Protein AF-0000000068839584 (afdb_homodimer)

Radius of gyration: 14.9 Å; Cα contacts (8 Å, |Δi|>4): 194; chains: 2; bounding box: 36×42×31 Å

Foldseek 3Di:
DPDDDDQDDDPVVNVVVCVVVVVVVLVVQLCCCVVVVDWDKDWDADPVRDIDIDTPDPVVVVVVVD/DPPDDDQDDPPVVNVVVCVVVVVVVLVVQLCCCVVVVDWDKDWDADPVRDIDIDTPDPVVVVVVVD

Sequence (132 aa):
GRIEIAPIECPRHRRITYSKRKAGLVRKATELAVLCDADVAVLMCNADKRLSVYSSSPVDHVLEKFGRIEIAPIECPRHRRITYSKRKAGLVRKATELAVLCDADVAVLMCNADKRLSVYSSSPVDHVLEKF

Solvent-accessible surface area (backbone atoms only — not comparable to full-atom values): 7390 Å² total; per-residue (Å²): 126,89,74,83,80,61,59,50,80,54,65,70,59,21,52,56,51,40,55,55,45,50,53,52,45,52,50,48,46,52,49,46,20,43,31,33,57,25,47,31,35,39,41,37,28,42,74,87,65,52,78,46,78,49,57,72,49,66,59,69,62,58,56,68,73,102,126,88,72,83,80,60,58,52,78,54,65,70,58,21,52,54,51,40,54,55,46,49,53,53,46,51,50,48,48,52,49,46,20,44,32,34,56,25,47,31,35,41,42,39,28,41,73,86,67,50,78,47,78,48,57,74,48,65,57,70,60,59,55,68,76,103

Nearest PDB structures (foldseek):
  3p57-assembly1_D  TM=9.403E-01  e=4.129E-06  Homo sapiens
  1egw-assembly1_B  TM=9.420E-01  e=4.425E-06  Homo sapiens
  6wc2-assembly2_C  TM=9.348E-01  e=5.834E-06  Homo sapiens
  6byy-assembly1_B  TM=9.258E-01  e=1.338E-05  Homo sapiens
  1hbx-assembly1_A  TM=7.586E-01  e=4.547E-04  Homo sapiens

Second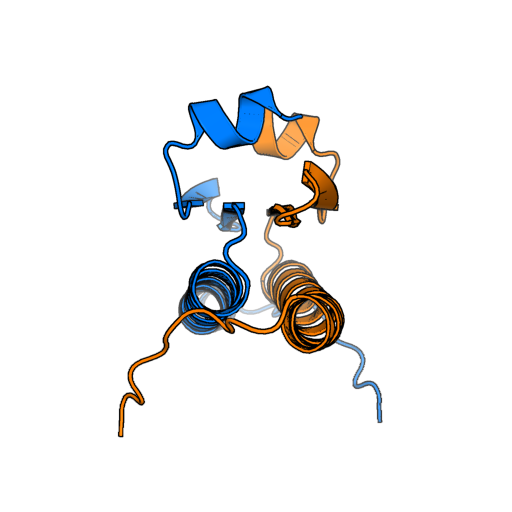ary structure (DSSP, 8-state):
--PPP----SHHHHHHHHHHHHHHHHHHHHHHHHHTT-EEEEEEE-TT--EEEEESS-HHHHHHT-/--PPP----SHHHHHHHHHHHHHHHHHHHHHHHHHTT-EEEEEEE-TT--EEEEESS-HHHHHHT-

Organism: Emiliania huxleyi (strain CCMP1516) (NCBI:txid280463)

Structure (mmCIF, N/CA/C/O backbone):
data_AF-0000000068839584-model_v1
#
loop_
_entity.id
_entity.type
_entity.pdbx_description
1 polymer 'MADS-box domain-containing protein'
#
loop_
_atom_site.group_PDB
_atom_site.id
_atom_site.type_symbol
_atom_site.label_atom_id
_atom_site.label_alt_id
_atom_site.label_comp_id
_atom_site.label_asym_id
_atom_site.label_entity_id
_atom_site.label_seq_id
_atom_site.pdbx_PDB_ins_code
_atom_site.Cartn_x
_atom_site.Cartn_y
_atom_site.Cartn_z
_atom_site.occupancy
_atom_site.B_iso_or_equiv
_atom_site.auth_seq_id
_atom_site.auth_comp_id
_atom_site.auth_asym_id
_atom_site.auth_atom_id
_atom_site.pdbx_PDB_model_num
ATOM 1 N N . GLY A 1 1 ? -15.531 -12.906 10.398 1 37.31 1 GLY A N 1
ATOM 2 C CA . GLY A 1 1 ? -14.516 -13.922 10.617 1 37.31 1 GLY A CA 1
ATOM 3 C C . GLY A 1 1 ? -13.266 -13.711 9.781 1 37.31 1 GLY A C 1
ATOM 4 O O . GLY A 1 1 ? -13.289 -12.984 8.781 1 37.31 1 GLY A O 1
ATOM 5 N N . ARG A 1 2 ? -12.078 -13.469 10.406 1 57.38 2 ARG A N 1
ATOM 6 C CA . ARG A 1 2 ? -10.812 -13.242 9.711 1 57.38 2 ARG A CA 1
ATOM 7 C C . ARG A 1 2 ? -10.555 -14.336 8.68 1 57.38 2 ARG A C 1
ATOM 9 O O . ARG A 1 2 ? -10.406 -15.508 9.031 1 57.38 2 ARG A O 1
ATOM 16 N N . ILE A 1 3 ? -11.289 -14.234 7.562 1 63.53 3 ILE A N 1
ATOM 17 C CA . ILE A 1 3 ? -11.109 -15.281 6.562 1 63.53 3 ILE A CA 1
ATOM 18 C C . ILE A 1 3 ? -9.625 -15.453 6.25 1 63.53 3 ILE A C 1
ATOM 20 O O . ILE A 1 3 ? -8.906 -14.469 6.062 1 63.53 3 ILE A O 1
ATOM 24 N N . GLU A 1 4 ? -9.156 -16.641 6.461 1 82.19 4 GLU A N 1
ATOM 25 C CA . GLU A 1 4 ? -7.797 -17 6.086 1 82.19 4 GLU A CA 1
ATOM 26 C C . GLU A 1 4 ? -7.609 -16.953 4.57 1 82.19 4 GLU A C 1
ATOM 28 O O . GLU A 1 4 ? -8.406 -17.516 3.824 1 82.19 4 GLU A O 1
ATOM 33 N N . ILE A 1 5 ? -6.668 -16.219 4.211 1 92.69 5 ILE A N 1
ATOM 34 C CA . ILE A 1 5 ? -6.453 -16.078 2.775 1 92.69 5 ILE A CA 1
ATOM 35 C C . ILE A 1 5 ? -5.309 -16.984 2.332 1 92.69 5 ILE A C 1
ATOM 37 O O . ILE A 1 5 ? -4.391 -17.266 3.107 1 92.69 5 ILE A O 1
ATOM 41 N N . ALA A 1 6 ? -5.527 -17.594 1.163 1 95.06 6 ALA A N 1
ATOM 42 C CA . ALA A 1 6 ? -4.52 -18.438 0.541 1 95.06 6 ALA A CA 1
ATOM 43 C C . ALA A 1 6 ? -4.281 -18.031 -0.912 1 95.06 6 ALA A C 1
ATOM 45 O O . ALA A 1 6 ? -5.172 -17.484 -1.563 1 95.06 6 ALA A O 1
ATOM 46 N N . PRO A 1 7 ? -3.074 -18.391 -1.372 1 96.12 7 PRO A N 1
ATOM 47 C CA . PRO A 1 7 ? -2.762 -18.031 -2.758 1 96.12 7 PRO A CA 1
ATOM 48 C C . PRO A 1 7 ? -3.732 -18.656 -3.76 1 96.12 7 PRO A C 1
ATOM 50 O O . PRO A 1 7 ? -4.152 -19.797 -3.592 1 96.12 7 PRO A O 1
ATOM 53 N N . ILE A 1 8 ? -4.035 -17.891 -4.758 1 97.44 8 ILE A N 1
ATOM 54 C CA . ILE A 1 8 ? -4.836 -18.359 -5.875 1 97.44 8 ILE A CA 1
ATOM 55 C C . ILE A 1 8 ? -3.988 -19.266 -6.77 1 97.44 8 ILE A C 1
ATOM 57 O O . ILE A 1 8 ? -2.928 -18.859 -7.25 1 97.44 8 ILE A O 1
ATOM 61 N N . GLU A 1 9 ? -4.355 -20.469 -7.039 1 96.62 9 GLU A N 1
ATOM 62 C CA . GLU A 1 9 ? -3.572 -21.484 -7.742 1 96.62 9 GLU A CA 1
ATOM 63 C C . GLU A 1 9 ? -3.602 -21.25 -9.25 1 96.62 9 GLU A C 1
ATOM 65 O O . GLU A 1 9 ? -2.582 -21.406 -9.93 1 96.62 9 GLU A O 1
ATOM 70 N N . CYS A 1 10 ? -4.785 -21 -9.789 1 97.31 10 CYS A N 1
ATOM 71 C CA . CYS A 1 10 ? -4.906 -20.797 -11.234 1 97.31 10 CYS A CA 1
ATOM 72 C C . CYS A 1 10 ? -4.215 -19.5 -11.656 1 97.31 10 CYS A C 1
ATOM 74 O O . CYS A 1 10 ? -4.602 -18.422 -11.219 1 97.31 10 CYS A O 1
ATOM 76 N N . PRO A 1 11 ? -3.223 -19.578 -12.477 1 95.56 11 PRO A N 1
ATOM 77 C CA . PRO A 1 11 ? -2.469 -18.391 -12.859 1 95.56 11 PRO A CA 1
ATOM 78 C C . PRO A 1 11 ? -3.346 -17.328 -13.516 1 95.56 11 PRO A C 1
ATOM 80 O O . PRO A 1 11 ? -3.119 -16.125 -13.32 1 95.56 11 PRO A O 1
ATOM 83 N N . ARG A 1 12 ? -4.363 -17.812 -14.281 1 96.12 12 ARG A N 1
ATOM 84 C CA . ARG A 1 12 ? -5.246 -16.844 -14.945 1 96.12 12 ARG A CA 1
ATOM 85 C C . ARG A 1 12 ? -6.043 -16.047 -13.922 1 96.12 12 ARG A C 1
ATOM 8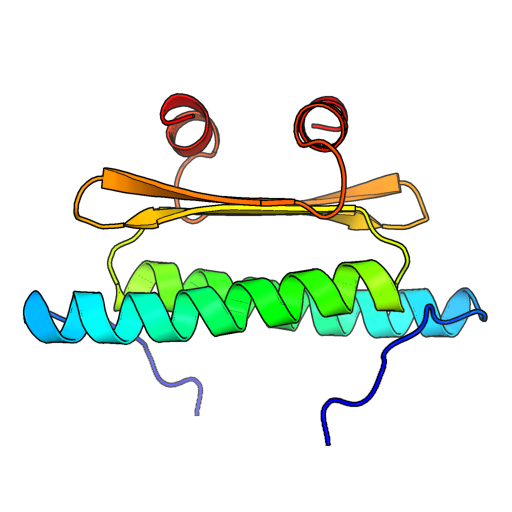7 O O . ARG A 1 12 ? -6.125 -14.82 -14.023 1 96.12 12 ARG A O 1
ATOM 94 N N . HIS A 1 13 ? -6.676 -16.641 -12.953 1 97.62 13 HIS A N 1
ATOM 95 C CA . HIS A 1 13 ? -7.438 -15.969 -11.906 1 97.62 13 HIS A CA 1
ATOM 96 C C . HIS A 1 13 ? -6.539 -15.094 -11.039 1 97.62 13 HIS A C 1
ATOM 98 O O . HIS A 1 13 ? -6.926 -13.992 -10.641 1 97.62 13 HIS A O 1
ATOM 104 N N . ARG A 1 14 ? -5.375 -15.656 -10.766 1 97.81 14 ARG A N 1
ATOM 105 C CA . ARG A 1 14 ? -4.414 -14.914 -9.953 1 97.81 14 ARG A CA 1
ATOM 106 C C . ARG A 1 14 ? -4.051 -13.586 -10.602 1 97.81 14 ARG A C 1
ATOM 108 O O . ARG A 1 14 ? -3.992 -12.555 -9.922 1 97.81 14 ARG A O 1
ATOM 115 N N . ARG A 1 15 ? -3.82 -13.609 -11.805 1 96.88 15 ARG A N 1
ATOM 116 C CA . ARG A 1 15 ? -3.459 -12.406 -12.539 1 96.88 15 ARG A CA 1
ATOM 117 C C . ARG A 1 15 ? -4.605 -11.398 -12.539 1 96.88 15 ARG A C 1
ATOM 119 O O . ARG A 1 15 ? -4.387 -10.203 -12.367 1 96.88 15 ARG A O 1
ATOM 126 N N . ILE A 1 16 ? -5.836 -11.93 -12.75 1 97.75 16 ILE A N 1
ATOM 127 C CA . ILE A 1 16 ? -7 -11.055 -12.797 1 97.75 16 ILE A CA 1
ATOM 128 C C . ILE A 1 16 ? -7.207 -10.406 -11.43 1 97.75 16 ILE A C 1
ATOM 130 O O . ILE A 1 16 ? -7.434 -9.195 -11.336 1 97.75 16 ILE A O 1
ATOM 134 N N . THR A 1 17 ? -7.207 -11.234 -10.398 1 97.94 17 THR A N 1
ATOM 135 C CA . THR A 1 17 ? -7.375 -10.727 -9.039 1 97.94 17 THR A CA 1
ATOM 136 C C . THR A 1 17 ? -6.27 -9.734 -8.695 1 97.94 17 THR A C 1
ATOM 138 O O . THR A 1 17 ? -6.527 -8.695 -8.078 1 97.94 17 THR A O 1
ATOM 141 N N . TYR A 1 18 ? -5.035 -9.984 -9.078 1 98.31 18 TYR A N 1
ATOM 142 C CA . TYR A 1 18 ? -3.916 -9.086 -8.82 1 98.31 18 TYR A CA 1
ATOM 143 C C . TYR A 1 18 ? -4.215 -7.68 -9.328 1 98.31 18 TYR A C 1
ATOM 145 O O . TYR A 1 18 ? -4.023 -6.699 -8.602 1 98.31 18 TYR A O 1
ATOM 153 N N . SER A 1 19 ? -4.633 -7.645 -10.547 1 97.94 19 SER A N 1
ATOM 154 C CA . SER A 1 19 ? -4.887 -6.344 -11.156 1 97.94 19 SER A CA 1
ATOM 155 C C . SER A 1 19 ? -5.93 -5.559 -10.367 1 97.94 19 SER A C 1
ATOM 157 O O . SER A 1 19 ? -5.758 -4.363 -10.117 1 97.94 19 SER A O 1
ATOM 159 N N . LYS A 1 20 ? -6.938 -6.254 -10.023 1 98.25 20 LYS A N 1
ATOM 160 C CA . LYS A 1 20 ? -8.023 -5.605 -9.297 1 98.25 20 LYS A CA 1
ATOM 161 C C . LYS A 1 20 ? -7.555 -5.129 -7.922 1 98.25 20 LYS A C 1
ATOM 163 O O . LYS A 1 20 ? -7.816 -3.99 -7.531 1 98.25 20 LYS A O 1
ATOM 168 N N . ARG A 1 21 ? -6.914 -5.941 -7.305 1 98.31 21 ARG A N 1
ATOM 169 C CA . ARG A 1 21 ? -6.496 -5.609 -5.949 1 98.31 21 ARG A CA 1
ATOM 170 C C . ARG A 1 21 ? -5.387 -4.562 -5.961 1 98.31 21 ARG A C 1
ATOM 172 O O . ARG A 1 21 ? -5.301 -3.73 -5.055 1 98.31 21 ARG A O 1
ATOM 179 N N . LYS A 1 22 ? -4.508 -4.688 -6.922 1 98.5 22 LYS A N 1
ATOM 180 C CA . LYS A 1 22 ? -3.482 -3.66 -7.09 1 98.5 22 LYS A CA 1
ATOM 181 C C . LYS A 1 22 ? -4.109 -2.273 -7.211 1 98.5 22 LYS A C 1
ATOM 183 O O . LYS A 1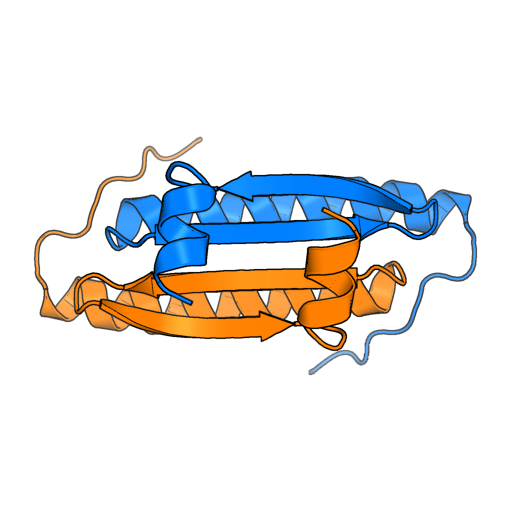 22 ? -3.686 -1.334 -6.535 1 98.5 22 LYS A O 1
ATOM 188 N N . ALA A 1 23 ? -5.105 -2.184 -8.039 1 98.31 23 ALA A N 1
ATOM 189 C CA . ALA A 1 23 ? -5.785 -0.905 -8.227 1 98.31 23 ALA A CA 1
ATOM 190 C C . ALA A 1 23 ? -6.395 -0.407 -6.922 1 98.31 23 ALA A C 1
ATOM 192 O O . ALA A 1 23 ? -6.309 0.78 -6.602 1 98.31 23 ALA A O 1
ATOM 193 N N . GLY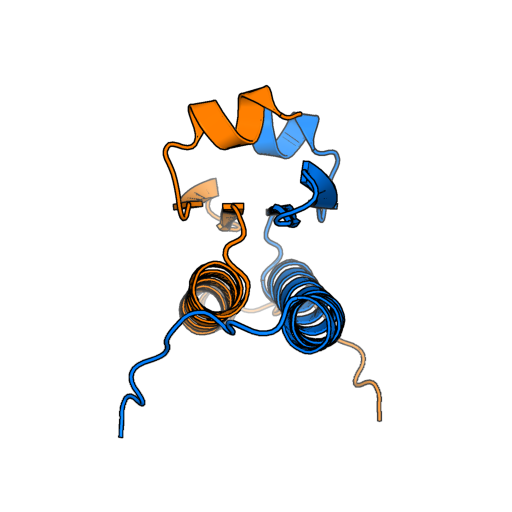 A 1 24 ? -7.047 -1.318 -6.211 1 98.31 24 GLY A N 1
ATOM 194 C CA . GLY A 1 24 ? -7.613 -0.97 -4.918 1 98.31 24 GLY A CA 1
ATOM 195 C C . GLY A 1 24 ? -6.574 -0.496 -3.92 1 98.31 24 GLY A C 1
ATOM 196 O O . GLY A 1 24 ? -6.812 0.457 -3.174 1 98.31 24 GLY A O 1
ATOM 197 N N . LEU A 1 25 ? -5.469 -1.174 -3.867 1 98.62 25 LEU A N 1
ATOM 198 C CA . LEU A 1 25 ? -4.379 -0.827 -2.963 1 98.62 25 LEU A CA 1
ATOM 199 C C . LEU A 1 25 ? -3.855 0.575 -3.254 1 98.62 25 LEU A C 1
ATOM 201 O O . LEU A 1 25 ? -3.67 1.377 -2.336 1 98.62 25 LEU A O 1
ATOM 205 N N . VAL A 1 26 ? -3.672 0.85 -4.539 1 98.25 26 VAL A N 1
ATOM 206 C CA . VAL A 1 26 ? -3.154 2.15 -4.953 1 98.25 26 VAL A CA 1
ATOM 207 C C . VAL A 1 26 ? -4.148 3.246 -4.574 1 98.25 26 VAL A C 1
ATOM 209 O O . VAL A 1 26 ? -3.756 4.309 -4.086 1 98.25 26 VAL A O 1
ATOM 212 N N . ARG A 1 27 ? -5.414 2.945 -4.734 1 97.81 27 ARG A N 1
ATOM 213 C CA . ARG A 1 27 ? -6.438 3.916 -4.363 1 97.81 27 ARG A CA 1
ATOM 214 C C . ARG A 1 27 ? -6.371 4.238 -2.875 1 97.81 27 ARG A C 1
ATOM 216 O O . ARG A 1 27 ? -6.414 5.41 -2.484 1 97.81 27 ARG A O 1
ATOM 223 N N . LYS A 1 28 ? -6.262 3.232 -2.117 1 98.19 28 LYS A N 1
ATOM 224 C CA . LYS A 1 28 ? -6.215 3.439 -0.673 1 98.19 28 LYS A CA 1
ATOM 225 C C . LYS A 1 28 ? -4.945 4.18 -0.262 1 98.19 28 LYS A C 1
ATOM 227 O O . LYS A 1 28 ? -4.965 4.992 0.665 1 98.19 28 LYS A O 1
ATOM 232 N N . ALA A 1 29 ? -3.844 3.869 -0.87 1 98.31 29 ALA A N 1
ATOM 233 C CA . ALA A 1 29 ? -2.59 4.57 -0.602 1 98.31 29 ALA A CA 1
ATOM 234 C C . ALA A 1 29 ? -2.707 6.051 -0.942 1 98.31 29 ALA A C 1
ATOM 236 O O . ALA A 1 29 ? -2.246 6.906 -0.182 1 98.31 29 ALA A O 1
ATOM 237 N N . THR A 1 30 ? -3.322 6.41 -2.086 1 97.75 30 THR A N 1
ATOM 238 C CA . THR A 1 30 ? -3.521 7.793 -2.514 1 97.75 30 THR A CA 1
ATOM 239 C C . THR A 1 30 ? -4.398 8.547 -1.516 1 97.75 30 THR A C 1
ATOM 241 O O . THR A 1 30 ? -4.105 9.695 -1.168 1 97.75 30 THR A O 1
ATOM 244 N N . GLU A 1 31 ? -5.441 7.91 -1.128 1 98.06 31 GLU A N 1
ATOM 245 C CA . GLU A 1 31 ? -6.344 8.516 -0.155 1 98.06 31 GLU A CA 1
ATOM 246 C C . GLU A 1 31 ? -5.625 8.812 1.156 1 98.06 31 GLU A C 1
ATOM 248 O O . GLU A 1 31 ? -5.777 9.898 1.723 1 98.06 31 GLU A O 1
ATOM 253 N N . LEU A 1 32 ? -4.934 7.863 1.643 1 98.06 32 LEU A N 1
ATOM 254 C CA . LEU A 1 32 ? -4.16 8.078 2.861 1 98.06 32 LEU A CA 1
ATOM 255 C C . LEU A 1 32 ? -3.223 9.266 2.709 1 98.06 32 LEU A C 1
ATOM 257 O O . LEU A 1 32 ? -3.137 10.109 3.604 1 98.06 32 LEU A O 1
ATOM 261 N N . ALA A 1 33 ? -2.508 9.297 1.595 1 97.81 33 ALA A N 1
ATOM 262 C CA . ALA A 1 33 ? -1.538 10.359 1.344 1 97.81 33 ALA A CA 1
ATOM 263 C C . ALA A 1 33 ? -2.205 11.734 1.377 1 97.81 33 ALA A C 1
ATOM 265 O O . ALA A 1 33 ? -1.707 12.656 2.023 1 97.81 33 ALA A O 1
ATOM 266 N N . VAL A 1 34 ? -3.324 11.836 0.729 1 97.44 34 VAL A N 1
ATOM 267 C CA . VAL A 1 34 ? -3.986 13.125 0.584 1 97.44 34 VAL A CA 1
ATOM 268 C C . VAL A 1 34 ? -4.672 13.508 1.896 1 97.44 34 VAL A C 1
ATOM 270 O O . VAL A 1 34 ? -4.488 14.617 2.402 1 97.44 34 VAL A O 1
ATOM 273 N N . LEU A 1 35 ? -5.43 12.586 2.488 1 97.38 35 LEU A N 1
ATOM 274 C CA . LEU A 1 35 ? -6.195 12.883 3.693 1 97.38 35 LEU A CA 1
ATOM 275 C C . LEU A 1 35 ? -5.27 13.258 4.848 1 97.38 35 LEU A C 1
ATOM 277 O O . LEU A 1 35 ? -5.613 14.102 5.676 1 97.38 35 LEU A O 1
ATOM 281 N N . CYS A 1 36 ? -4.117 12.609 4.84 1 98 36 CYS A N 1
ATOM 282 C CA . CYS A 1 36 ? -3.32 12.719 6.059 1 98 36 CYS A CA 1
ATOM 283 C C . CYS A 1 36 ? -2.012 13.453 5.793 1 98 36 CYS A C 1
ATOM 285 O O . CYS A 1 36 ? -1.106 13.438 6.629 1 98 36 CYS A O 1
ATOM 287 N N . ASP A 1 37 ? -1.942 13.969 4.602 1 95.88 37 ASP A N 1
ATOM 288 C CA . ASP A 1 37 ? -0.723 14.688 4.246 1 95.88 37 ASP A CA 1
ATOM 289 C C . ASP A 1 37 ? 0.516 13.844 4.527 1 95.88 37 ASP A C 1
ATOM 291 O O . ASP A 1 37 ? 1.426 14.281 5.234 1 95.88 37 ASP A O 1
ATOM 295 N N . ALA A 1 38 ? 0.471 12.727 4.062 1 95.88 38 ALA A N 1
ATOM 296 C CA . ALA A 1 38 ? 1.538 11.758 4.289 1 95.88 38 ALA A CA 1
ATOM 297 C C . ALA A 1 38 ? 2.246 11.398 2.986 1 95.88 38 ALA A C 1
ATOM 299 O O . ALA A 1 38 ? 1.686 11.57 1.901 1 95.88 38 ALA A O 1
ATOM 300 N N . ASP A 1 39 ? 3.482 11.031 3.104 1 95.12 39 ASP A N 1
ATOM 301 C CA . ASP A 1 39 ? 4.199 10.422 1.987 1 95.12 39 ASP A CA 1
ATOM 302 C C . ASP A 1 39 ? 4.035 8.906 1.984 1 95.12 39 ASP A C 1
ATOM 304 O O . ASP A 1 39 ? 4.277 8.25 2.998 1 95.12 39 ASP A O 1
ATOM 308 N N . VAL A 1 40 ? 3.555 8.414 0.874 1 96.19 40 VAL A N 1
ATOM 309 C CA . VAL A 1 40 ? 3.297 6.98 0.76 1 96.19 40 VAL A CA 1
ATOM 310 C C . VAL A 1 40 ? 3.898 6.449 -0.54 1 96.19 40 VAL A C 1
ATOM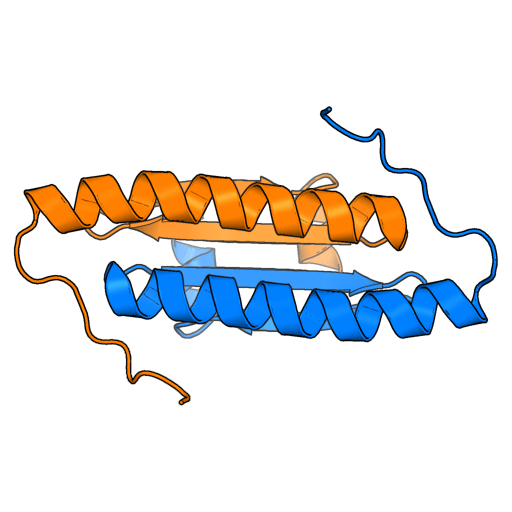 312 O O . VAL A 1 40 ? 3.779 7.086 -1.59 1 96.19 40 VAL A O 1
ATOM 315 N N . ALA A 1 41 ? 4.566 5.367 -0.449 1 95.31 41 ALA A N 1
ATOM 316 C CA . ALA A 1 41 ? 5.027 4.625 -1.619 1 95.31 41 ALA A CA 1
ATOM 317 C C . 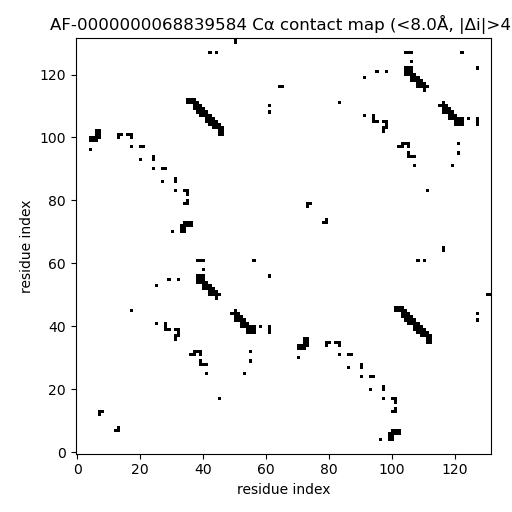ALA A 1 41 ? 4.652 3.148 -1.514 1 95.31 41 ALA A C 1
ATOM 319 O O . ALA A 1 41 ? 4.746 2.553 -0.438 1 95.31 41 ALA A O 1
ATOM 320 N N . VAL A 1 42 ? 4.184 2.576 -2.588 1 95.94 42 VAL A N 1
ATOM 321 C CA . VAL A 1 42 ? 3.84 1.161 -2.68 1 95.94 42 VAL A CA 1
ATOM 322 C C . VAL A 1 42 ? 4.617 0.512 -3.822 1 95.94 42 VAL A C 1
ATOM 324 O O . VAL A 1 42 ? 4.574 0.989 -4.961 1 95.94 42 VAL A O 1
ATOM 327 N N . LEU A 1 43 ? 5.309 -0.497 -3.506 1 94.31 43 LEU A N 1
ATOM 328 C CA . LEU A 1 43 ? 6.027 -1.303 -4.488 1 94.31 43 LEU A CA 1
ATOM 329 C C . LEU A 1 43 ? 5.418 -2.695 -4.598 1 94.31 43 LEU A C 1
ATOM 331 O O . LEU A 1 43 ? 5.172 -3.354 -3.584 1 94.31 43 LEU A O 1
ATOM 335 N N . MET A 1 44 ? 5.125 -3.127 -5.812 1 95.38 44 MET A N 1
ATOM 336 C CA . MET A 1 44 ? 4.484 -4.418 -6.039 1 95.38 44 MET A CA 1
ATOM 337 C C . MET A 1 44 ? 5.168 -5.172 -7.176 1 95.38 44 MET A C 1
ATOM 339 O O . MET A 1 44 ? 5.512 -4.582 -8.203 1 95.38 44 MET A O 1
ATOM 343 N N . CYS A 1 45 ? 5.449 -6.391 -6.961 1 95 45 CYS A N 1
ATOM 344 C CA . CYS A 1 45 ? 5.988 -7.289 -7.977 1 95 45 CYS A CA 1
ATOM 345 C C . CYS A 1 45 ? 5.156 -8.562 -8.062 1 95 45 CYS A C 1
ATOM 347 O O . CYS A 1 45 ? 5.066 -9.32 -7.098 1 95 45 CYS A O 1
ATOM 349 N N . ASN A 1 46 ? 4.602 -8.758 -9.188 1 93.75 46 ASN A N 1
ATOM 350 C CA . ASN A 1 46 ? 3.74 -9.93 -9.312 1 93.75 46 ASN A CA 1
ATOM 351 C C . ASN A 1 46 ? 4.551 -11.195 -9.602 1 93.75 46 ASN A C 1
ATOM 353 O O . ASN A 1 46 ? 5.781 -11.156 -9.625 1 93.75 46 ASN A O 1
ATOM 357 N N . ALA A 1 47 ? 3.826 -12.25 -9.789 1 89.12 47 ALA A N 1
ATOM 358 C CA . ALA A 1 47 ? 4.469 -13.547 -9.977 1 89.12 47 ALA A CA 1
ATOM 359 C C . ALA A 1 47 ? 5.297 -13.57 -11.258 1 89.12 47 ALA A C 1
ATOM 361 O O . ALA A 1 47 ? 6.297 -14.289 -11.344 1 89.12 47 ALA A O 1
ATOM 362 N N . ASP A 1 48 ? 4.914 -12.789 -12.211 1 89.31 48 ASP A N 1
ATOM 363 C CA . ASP A 1 48 ? 5.637 -12.727 -13.477 1 89.31 48 ASP A CA 1
ATOM 364 C C . ASP A 1 48 ? 6.848 -11.797 -13.367 1 89.31 48 ASP A C 1
ATOM 366 O O . ASP A 1 48 ? 7.535 -11.547 -14.359 1 89.31 48 ASP A O 1
ATOM 370 N N . LYS A 1 49 ? 7.059 -11.234 -12.227 1 87.19 49 LYS A N 1
ATOM 371 C CA . LYS A 1 49 ? 8.203 -10.383 -11.914 1 87.19 49 LYS A CA 1
ATOM 372 C C . LYS A 1 49 ? 8.055 -9 -12.523 1 87.19 49 LYS A C 1
ATOM 374 O O . LYS A 1 49 ? 9.047 -8.305 -12.766 1 87.19 49 LYS A O 1
ATOM 379 N N . ARG A 1 50 ? 6.828 -8.734 -12.922 1 91.5 50 ARG A N 1
ATOM 380 C CA . ARG A 1 50 ? 6.559 -7.379 -13.375 1 91.5 50 ARG A CA 1
ATOM 381 C C . ARG A 1 50 ? 6.406 -6.426 -12.195 1 91.5 50 ARG A C 1
ATOM 383 O O . ARG A 1 50 ? 5.656 -6.703 -11.258 1 91.5 50 ARG A O 1
ATOM 390 N N . LEU A 1 51 ? 7.086 -5.266 -12.336 1 91.56 51 LEU A N 1
ATOM 391 C CA . LEU A 1 51 ? 7.125 -4.309 -11.234 1 91.56 51 LEU A CA 1
ATOM 392 C C . LEU A 1 51 ? 6.094 -3.205 -11.438 1 91.56 51 LEU A C 1
ATOM 394 O O . LEU A 1 51 ? 5.945 -2.686 -12.547 1 91.56 51 LEU A O 1
ATOM 398 N N . SER A 1 52 ? 5.289 -2.949 -10.422 1 94.12 52 SER A N 1
ATOM 399 C CA . SER A 1 52 ? 4.41 -1.789 -10.336 1 94.12 52 SER A CA 1
ATOM 400 C C . SER A 1 52 ? 4.766 -0.914 -9.133 1 94.12 52 SER A C 1
ATOM 402 O O . SER A 1 52 ? 5.02 -1.423 -8.039 1 94.12 52 SER A O 1
ATOM 404 N N . VAL A 1 53 ? 4.805 0.382 -9.43 1 92.75 53 VAL A N 1
ATOM 405 C CA . VAL A 1 53 ? 5.16 1.302 -8.352 1 92.75 53 VAL A CA 1
ATOM 406 C C . VAL A 1 53 ? 4.16 2.451 -8.297 1 92.75 53 VAL A C 1
ATOM 408 O O . VAL A 1 53 ? 3.752 2.979 -9.336 1 92.75 53 VAL A O 1
ATOM 411 N N . TYR A 1 54 ? 3.762 2.705 -7.078 1 95.56 54 TYR A N 1
ATOM 412 C CA . TYR A 1 54 ? 3.035 3.934 -6.777 1 95.56 54 TYR A CA 1
ATOM 413 C C . TYR A 1 54 ? 3.781 4.77 -5.746 1 95.56 54 TYR A C 1
ATOM 415 O O . TYR A 1 54 ? 4.348 4.23 -4.793 1 95.56 54 TYR A O 1
ATOM 423 N N . SER A 1 55 ? 3.744 6.129 -5.918 1 95.62 55 SER A N 1
ATOM 424 C CA . SER A 1 55 ? 4.281 7.008 -4.887 1 95.62 55 SER A CA 1
ATOM 425 C C . SER A 1 55 ? 3.568 8.359 -4.883 1 95.62 55 SER A C 1
ATOM 427 O O . SER A 1 55 ? 3.25 8.898 -5.941 1 95.62 55 SER A O 1
ATOM 429 N N . SER A 1 56 ? 3.355 8.906 -3.715 1 95.62 56 SER A N 1
ATOM 430 C CA . SER A 1 56 ? 2.701 10.203 -3.564 1 95.62 56 SER A CA 1
ATOM 431 C C . SER A 1 56 ? 3.678 11.344 -3.816 1 95.62 56 SER A C 1
ATOM 433 O O . SER A 1 56 ? 3.264 12.492 -4.02 1 95.62 56 SER A O 1
ATOM 435 N N . SER A 1 57 ? 4.863 11.109 -3.721 1 89.06 57 SER A N 1
ATOM 436 C CA . SER A 1 57 ? 5.973 12.016 -3.975 1 89.06 57 SER A CA 1
ATOM 437 C C . SER A 1 57 ? 7.117 11.305 -4.691 1 89.06 57 SER A C 1
ATOM 439 O O . SER A 1 57 ? 7.086 10.086 -4.859 1 89.06 57 SER A O 1
ATOM 441 N N . PRO A 1 58 ? 8.039 12.086 -5.246 1 83 58 PRO A N 1
ATOM 442 C CA . PRO A 1 58 ? 9.156 11.375 -5.879 1 83 58 PRO A CA 1
ATOM 443 C C . PRO A 1 58 ? 9.734 10.273 -4.988 1 83 58 PRO A C 1
ATOM 445 O O . PRO A 1 58 ? 9.977 10.5 -3.799 1 83 58 PRO A O 1
ATOM 448 N N . VAL A 1 59 ? 9.859 9.117 -5.59 1 76.06 59 VAL A N 1
ATOM 449 C CA . VAL A 1 59 ? 10.211 7.906 -4.863 1 76.06 59 VAL A CA 1
ATOM 450 C C . VAL A 1 59 ? 11.539 8.109 -4.129 1 76.06 59 VAL A C 1
ATOM 452 O O . VAL A 1 59 ? 11.711 7.645 -3 1 76.06 59 VAL A O 1
ATOM 455 N N . ASP A 1 60 ? 12.422 8.727 -4.805 1 76 60 ASP A N 1
ATOM 456 C CA . ASP A 1 60 ? 13.719 8.984 -4.184 1 76 60 ASP A CA 1
ATOM 457 C C . ASP A 1 60 ? 13.555 9.719 -2.854 1 76 60 ASP A C 1
ATOM 459 O O . ASP A 1 60 ? 14.32 9.492 -1.914 1 76 60 ASP A O 1
ATOM 463 N N . HIS A 1 61 ? 12.555 10.547 -2.768 1 78.56 61 HIS A N 1
ATOM 464 C CA . HIS A 1 61 ? 12.305 11.281 -1.535 1 78.56 61 HIS A CA 1
ATOM 465 C C . HIS A 1 61 ? 11.82 10.352 -0.428 1 78.56 61 HIS A C 1
ATOM 467 O O . HIS A 1 61 ? 12.195 10.508 0.734 1 78.56 61 HIS A O 1
ATOM 473 N N . VAL A 1 62 ? 10.984 9.445 -0.809 1 75.19 62 VAL A N 1
ATOM 474 C CA . VAL A 1 62 ? 10.445 8.5 0.162 1 75.19 62 VAL A CA 1
ATOM 475 C C . VAL A 1 62 ? 11.547 7.551 0.625 1 75.19 62 VAL A C 1
ATOM 477 O O . VAL A 1 62 ? 11.672 7.273 1.82 1 75.19 62 VAL A O 1
ATOM 480 N N . LEU A 1 63 ? 12.32 7.113 -0.327 1 75.06 63 LEU A N 1
ATOM 481 C CA . LEU A 1 63 ? 13.383 6.164 -0.026 1 75.06 63 LEU A CA 1
ATOM 482 C C . LEU A 1 63 ? 14.461 6.809 0.844 1 75.06 63 LEU A C 1
ATOM 484 O O . LEU A 1 63 ? 15.117 6.125 1.627 1 75.06 63 LEU A O 1
ATOM 488 N N . GLU A 1 64 ? 14.617 8.117 0.661 1 75.38 64 GLU A N 1
ATOM 489 C CA . GLU A 1 64 ? 15.617 8.844 1.445 1 75.38 64 GLU A CA 1
ATOM 490 C C . GLU A 1 64 ? 15.227 8.891 2.92 1 75.38 64 GLU A C 1
ATOM 492 O O . GLU A 1 64 ? 16.078 9.094 3.787 1 75.38 64 GLU A O 1
ATOM 497 N N . LYS A 1 65 ? 14.047 8.703 3.125 1 70.69 65 LYS A N 1
ATOM 498 C CA . LYS A 1 65 ? 13.57 8.758 4.504 1 70.69 65 LYS A CA 1
ATOM 499 C C . LYS A 1 65 ? 13.75 7.414 5.199 1 70.69 65 LYS A C 1
ATOM 501 O O . LYS A 1 65 ? 13.57 7.309 6.418 1 70.69 65 LYS A O 1
ATOM 506 N N . PHE A 1 66 ? 14.039 6.477 4.316 1 60.88 66 PHE A N 1
ATOM 507 C CA . PHE A 1 66 ? 14.281 5.137 4.848 1 60.88 66 PHE A CA 1
ATOM 508 C C . PHE A 1 66 ? 15.781 4.844 4.906 1 60.88 66 PHE A C 1
ATOM 510 O O . PHE A 1 66 ? 16.25 4.215 5.855 1 60.88 66 PHE A O 1
ATOM 517 N N . GLY B 1 1 ? -20.156 8.398 -6.203 1 37 1 GLY B N 1
ATOM 518 C CA . GLY B 1 1 ? -19.516 9.633 -6.621 1 37 1 GLY B CA 1
ATOM 519 C C . GLY B 1 1 ? -18.094 9.75 -6.129 1 37 1 GLY B C 1
ATOM 520 O O . GLY B 1 1 ? -17.688 9.062 -5.191 1 37 1 GLY B O 1
ATOM 521 N N . ARG B 1 2 ? -17.078 9.789 -7.031 1 56.84 2 ARG B N 1
ATOM 522 C CA . ARG B 1 2 ? -15.664 9.914 -6.668 1 56.84 2 ARG B CA 1
ATOM 523 C C . ARG B 1 2 ? -15.453 11.078 -5.707 1 56.84 2 ARG B C 1
ATOM 525 O O . ARG B 1 2 ? -15.688 12.234 -6.059 1 56.84 2 ARG B O 1
ATOM 532 N N . ILE B 1 3 ? -15.844 10.844 -4.441 1 63.09 3 ILE B N 1
ATOM 533 C CA . ILE B 1 3 ? -15.703 11.945 -3.496 1 63.09 3 ILE B CA 1
ATOM 534 C C . ILE B 1 3 ? -14.281 12.492 -3.547 1 63.09 3 ILE B C 1
ATOM 536 O O . ILE B 1 3 ? -13.312 11.719 -3.551 1 63.09 3 ILE B O 1
ATOM 540 N N . GLU B 1 4 ? -14.18 13.727 -3.855 1 81.75 4 GLU B N 1
ATOM 541 C CA . GLU B 1 4 ? -12.906 14.43 -3.799 1 81.75 4 GLU B CA 1
ATOM 542 C C . GLU B 1 4 ? -12.359 14.469 -2.375 1 81.75 4 GLU B C 1
ATOM 544 O O . GLU B 1 4 ? -13.078 14.836 -1.439 1 81.75 4 GLU B O 1
ATOM 549 N N . ILE B 1 5 ? -11.188 14.016 -2.271 1 92.69 5 ILE B N 1
ATOM 550 C CA . ILE B 1 5 ? -10.617 13.969 -0.93 1 92.69 5 ILE B CA 1
ATOM 551 C C . ILE B 1 5 ? -9.648 15.141 -0.738 1 92.69 5 ILE B C 1
ATOM 553 O O . ILE B 1 5 ? -9.031 15.602 -1.697 1 92.69 5 ILE B O 1
ATOM 557 N N . ALA B 1 6 ? -9.727 15.711 0.451 1 95.12 6 ALA B N 1
ATOM 558 C CA 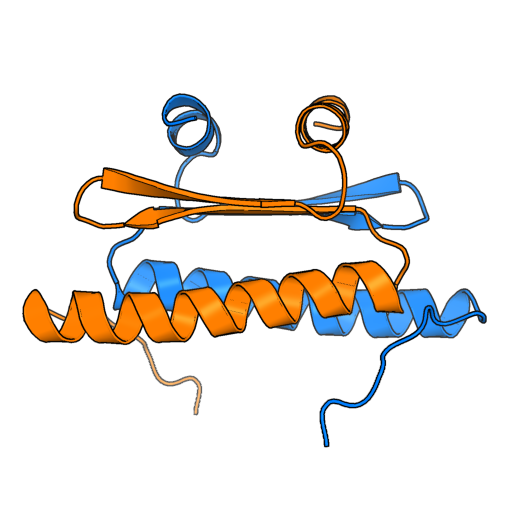. ALA B 1 6 ? -8.836 16.797 0.852 1 95.12 6 ALA B CA 1
ATOM 559 C C . ALA B 1 6 ? -8.188 16.5 2.201 1 95.12 6 ALA B C 1
ATOM 561 O O . ALA B 1 6 ? -8.742 15.773 3.021 1 95.12 6 ALA B O 1
ATOM 562 N N . PRO B 1 7 ? -7.027 17.141 2.393 1 96.19 7 PRO B N 1
ATOM 563 C CA . PRO B 1 7 ? -6.332 16.906 3.66 1 96.19 7 PRO B CA 1
ATOM 564 C C . PRO B 1 7 ? -7.168 17.297 4.875 1 96.19 7 PRO B C 1
ATOM 566 O O . PRO B 1 7 ? -7.879 18.312 4.836 1 96.19 7 PRO B O 1
ATOM 569 N N . ILE B 1 8 ? -7.031 16.516 5.895 1 97.44 8 ILE B N 1
ATOM 570 C CA . ILE B 1 8 ? -7.648 16.828 7.18 1 97.44 8 ILE B CA 1
ATOM 571 C C . ILE B 1 8 ? -6.859 17.922 7.883 1 97.44 8 ILE B C 1
ATOM 573 O O . ILE B 1 8 ? -5.652 17.797 8.102 1 97.44 8 ILE B O 1
ATOM 577 N N . GLU B 1 9 ? -7.43 19 8.258 1 96.62 9 GLU B N 1
ATOM 578 C CA . GLU B 1 9 ? -6.77 20.188 8.789 1 96.62 9 GLU B CA 1
ATOM 579 C C . GLU B 1 9 ? -6.395 20 10.258 1 96.62 9 GLU B C 1
ATOM 581 O O . GLU B 1 9 ? -5.312 20.406 10.688 1 96.62 9 GLU B O 1
ATOM 586 N N . CYS B 1 10 ? -7.328 19.516 11.055 1 97.31 10 CYS B N 1
ATOM 587 C CA . CYS B 1 10 ? -7.062 19.328 12.477 1 97.31 10 CYS B CA 1
ATOM 588 C C . CYS B 1 10 ? -6.012 18.234 12.695 1 97.31 10 CYS B C 1
ATOM 590 O O . CYS B 1 10 ? -6.223 17.078 12.328 1 97.31 10 CYS B O 1
ATOM 592 N N . PRO B 1 11 ? -4.902 18.562 13.266 1 95.62 11 PRO B N 1
ATOM 593 C CA . PRO B 1 11 ? -3.822 17.594 13.438 1 95.62 11 PRO B CA 1
ATOM 594 C C . PRO B 1 11 ? -4.254 16.375 14.25 1 95.62 11 PRO B C 1
ATOM 596 O O . PRO B 1 11 ? -3.805 15.258 13.977 1 95.62 11 PRO B O 1
ATOM 599 N N . ARG B 1 12 ? -5.16 16.625 15.242 1 96.19 12 ARG B N 1
ATOM 600 C CA . ARG B 1 12 ? -5.621 15.508 16.062 1 96.19 12 ARG B CA 1
ATOM 601 C C . ARG B 1 12 ? -6.414 14.516 15.219 1 96.19 12 ARG B C 1
ATOM 603 O O . ARG B 1 12 ? -6.188 13.305 15.305 1 96.19 12 ARG B O 1
ATOM 610 N N . HIS B 1 13 ? -7.367 14.906 14.438 1 97.69 13 HIS B N 1
ATOM 611 C CA . HIS B 1 13 ? -8.172 14.047 13.57 1 97.69 13 HIS B CA 1
ATOM 612 C C . HIS B 1 13 ? -7.312 13.391 12.492 1 97.69 13 HIS B C 1
ATOM 614 O O . HIS B 1 13 ? -7.508 12.219 12.164 1 97.69 13 HIS B O 1
ATOM 620 N N . ARG B 1 14 ? -6.398 14.203 11.984 1 97.88 14 ARG B N 1
ATOM 621 C CA . ARG B 1 14 ? -5.504 13.695 10.953 1 97.88 14 ARG B CA 1
ATOM 622 C C . ARG B 1 14 ? -4.699 12.508 11.461 1 97.88 14 ARG B C 1
ATOM 624 O O . ARG B 1 14 ? -4.551 11.5 10.758 1 97.88 14 ARG B O 1
ATOM 631 N N . ARG B 1 15 ? -4.227 12.617 12.594 1 96.94 15 ARG B N 1
ATOM 632 C CA . ARG B 1 15 ? -3.432 11.547 13.195 1 96.94 15 ARG B CA 1
ATOM 633 C C . ARG B 1 15 ? -4.277 10.297 13.43 1 96.94 15 ARG B C 1
ATOM 635 O O . ARG B 1 15 ? -3.826 9.18 13.18 1 96.94 15 ARG B O 1
ATOM 642 N N . ILE B 1 16 ? -5.516 10.539 13.922 1 97.75 16 ILE B N 1
ATOM 643 C CA . ILE B 1 16 ? -6.398 9.414 14.203 1 97.75 16 ILE B CA 1
ATOM 644 C C . ILE B 1 16 ? -6.75 8.695 12.898 1 97.75 16 ILE B C 1
ATOM 646 O O . ILE B 1 16 ? -6.699 7.465 12.828 1 97.75 16 ILE B O 1
ATOM 650 N N . THR B 1 17 ? -7.184 9.461 11.914 1 97.94 17 THR B N 1
ATOM 651 C CA . THR B 1 17 ? -7.523 8.883 10.617 1 97.94 17 THR B CA 1
ATOM 652 C C . THR B 1 17 ? -6.32 8.172 10.008 1 97.94 17 THR B C 1
ATOM 654 O O . THR B 1 17 ? -6.461 7.09 9.438 1 97.94 17 THR B O 1
ATOM 657 N N . TYR B 1 18 ? -5.121 8.727 10.102 1 98.31 18 TYR B N 1
ATOM 658 C CA . TYR B 1 18 ? -3.912 8.117 9.57 1 98.31 18 TYR B CA 1
ATOM 659 C C . TYR B 1 18 ? -3.746 6.691 10.094 1 98.31 18 TYR B C 1
ATOM 661 O O . TYR B 1 18 ? -3.492 5.766 9.32 1 98.31 18 TYR B O 1
ATOM 669 N N . SER B 1 19 ? -3.85 6.594 11.383 1 97.94 19 SER B N 1
ATOM 670 C CA . SER B 1 19 ? -3.643 5.285 12 1 97.94 19 SER B CA 1
ATOM 671 C C . SER B 1 19 ? -4.617 4.254 11.445 1 97.94 19 SER B C 1
ATOM 673 O O . SER B 1 19 ? -4.227 3.127 11.133 1 97.94 19 SER B O 1
ATOM 675 N N . LYS B 1 20 ? -5.82 4.672 11.359 1 98.19 20 LYS B N 1
ATOM 676 C CA . LYS B 1 20 ? -6.855 3.764 10.867 1 98.19 20 LYS B CA 1
ATOM 677 C C . LYS B 1 20 ? -6.602 3.377 9.414 1 98.19 20 LYS B C 1
ATOM 679 O O . LYS B 1 20 ? -6.66 2.199 9.055 1 98.19 20 LYS B O 1
ATOM 684 N N . ARG B 1 21 ? -6.332 4.305 8.688 1 98.38 21 ARG B N 1
ATOM 685 C CA . ARG B 1 21 ? -6.16 4.047 7.262 1 98.38 21 ARG B CA 1
ATOM 686 C C . ARG B 1 21 ? -4.859 3.299 6.992 1 98.38 21 ARG B C 1
ATOM 688 O O . ARG B 1 21 ? -4.781 2.486 6.066 1 98.38 21 ARG B O 1
ATOM 695 N N . LYS B 1 22 ? -3.844 3.646 7.734 1 98.5 22 LYS B N 1
ATOM 696 C CA . LYS B 1 22 ? -2.594 2.898 7.637 1 98.5 22 LYS B CA 1
ATOM 697 C C . LYS B 1 22 ? -2.828 1.406 7.859 1 98.5 22 LYS B C 1
ATOM 699 O O . LYS B 1 22 ? -2.357 0.576 7.078 1 98.5 22 LYS B O 1
ATOM 704 N N . ALA B 1 23 ? -3.566 1.105 8.898 1 98.31 23 ALA B N 1
ATOM 705 C CA . ALA B 1 23 ? -3.861 -0.294 9.195 1 98.31 23 ALA B CA 1
ATOM 706 C C . ALA B 1 23 ? -4.609 -0.957 8.047 1 98.31 23 ALA B C 1
ATOM 708 O O . ALA B 1 23 ? -4.312 -2.098 7.68 1 98.31 23 ALA B O 1
ATOM 709 N N . GLY B 1 24 ? -5.594 -0.251 7.527 1 98.31 24 GLY B N 1
ATOM 710 C CA . GLY B 1 24 ? -6.336 -0.761 6.383 1 98.31 24 GLY B CA 1
ATOM 711 C C . GLY B 1 24 ? -5.465 -0.998 5.164 1 98.31 24 GLY B C 1
ATOM 712 O O . GLY B 1 24 ? -5.629 -1.999 4.465 1 98.31 24 GLY B O 1
ATOM 713 N N . LEU B 1 25 ? -4.598 -0.08 4.879 1 98.62 25 LEU B N 1
ATOM 714 C CA . LEU B 1 25 ? -3.686 -0.179 3.742 1 98.62 25 LEU B CA 1
ATOM 715 C C . LEU B 1 25 ? -2.791 -1.408 3.869 1 98.62 25 LEU B C 1
ATOM 717 O O . LEU B 1 25 ? -2.631 -2.166 2.91 1 98.62 25 LEU B O 1
ATOM 721 N N . VAL B 1 26 ? -2.264 -1.588 5.078 1 98.25 26 VAL B N 1
ATOM 722 C CA . VAL B 1 26 ? -1.372 -2.715 5.324 1 98.25 26 VAL B CA 1
ATOM 723 C C . VAL B 1 26 ? -2.135 -4.027 5.148 1 98.25 26 VAL B C 1
ATOM 725 O O . VAL B 1 26 ? -1.618 -4.977 4.555 1 98.25 26 VAL B O 1
ATOM 728 N N . ARG B 1 27 ? -3.359 -4.027 5.594 1 97.81 27 ARG B N 1
ATOM 729 C CA . ARG B 1 27 ? -4.176 -5.227 5.43 1 97.81 27 ARG B CA 1
ATOM 730 C C . ARG B 1 27 ? -4.367 -5.559 3.953 1 97.81 27 ARG B C 1
ATOM 732 O O . ARG B 1 27 ? -4.215 -6.715 3.549 1 97.81 27 ARG B O 1
ATOM 739 N N . LYS B 1 28 ? -4.68 -4.582 3.227 1 98.25 28 LYS B N 1
ATOM 740 C CA . LYS B 1 28 ? -4.91 -4.805 1.804 1 98.25 28 LYS B CA 1
ATOM 741 C C . LYS B 1 28 ? -3.623 -5.234 1.1 1 98.25 28 LYS B C 1
ATOM 743 O O . LYS B 1 28 ? -3.656 -6.055 0.18 1 98.25 28 LYS B O 1
ATOM 748 N N . ALA B 1 29 ? -2.514 -4.656 1.442 1 98.31 29 ALA B N 1
ATOM 749 C CA . ALA B 1 29 ? -1.224 -5.047 0.88 1 98.31 29 ALA B CA 1
ATOM 750 C C . ALA B 1 29 ? -0.908 -6.508 1.195 1 98.31 29 ALA B C 1
ATOM 752 O O . ALA B 1 29 ? -0.439 -7.25 0.328 1 98.31 29 ALA B O 1
ATOM 753 N N . THR B 1 30 ? -1.146 -6.973 2.443 1 97.75 30 THR B N 1
ATOM 754 C CA . THR B 1 30 ? -0.909 -8.344 2.865 1 97.75 30 THR B CA 1
ATOM 755 C C . THR B 1 30 ? -1.78 -9.312 2.07 1 97.75 30 THR B C 1
ATOM 757 O O . THR B 1 30 ? -1.309 -10.367 1.632 1 97.75 30 THR B O 1
ATOM 760 N N . GLU B 1 31 ? -2.998 -8.953 1.95 1 98.06 31 GLU B N 1
ATOM 761 C CA . GLU B 1 31 ? -3.924 -9.789 1.188 1 98.06 31 GLU B CA 1
ATOM 762 C C . GLU B 1 31 ? -3.465 -9.938 -0.258 1 98.06 31 GLU B C 1
ATOM 764 O O . GLU B 1 31 ? -3.477 -11.047 -0.804 1 98.06 31 GLU B O 1
ATOM 769 N N . LEU B 1 32 ? -3.15 -8.867 -0.858 1 98.06 32 LEU B N 1
ATOM 770 C CA . LEU B 1 32 ? -2.645 -8.922 -2.225 1 98.06 32 LEU B CA 1
ATOM 771 C C . LEU B 1 32 ? -1.437 -9.852 -2.322 1 98.06 32 LEU B C 1
ATOM 773 O O . LEU B 1 32 ? -1.353 -10.672 -3.236 1 98.06 32 LEU B O 1
ATOM 777 N N . ALA B 1 33 ? -0.506 -9.672 -1.405 1 97.75 33 ALA B N 1
ATOM 778 C CA . ALA B 1 33 ? 0.721 -10.469 -1.408 1 97.75 33 ALA B CA 1
ATOM 779 C C . ALA B 1 33 ? 0.41 -11.961 -1.328 1 97.75 33 ALA B C 1
ATOM 781 O O . ALA B 1 33 ? 0.958 -12.75 -2.096 1 97.75 33 ALA B O 1
ATOM 782 N N . VAL B 1 34 ? -0.477 -12.305 -0.437 1 97.38 34 VAL B N 1
ATOM 783 C CA . VAL B 1 34 ? -0.758 -13.711 -0.183 1 97.38 34 VAL B CA 1
ATOM 784 C C . VAL B 1 34 ? -1.611 -14.281 -1.314 1 97.38 34 VAL B C 1
ATOM 786 O O . VAL B 1 34 ? -1.285 -15.328 -1.881 1 97.38 34 VAL B O 1
ATOM 789 N N . LEU B 1 35 ? -2.689 -13.586 -1.692 1 97.38 35 LEU B N 1
ATOM 790 C CA . LEU B 1 35 ? -3.613 -14.094 -2.701 1 97.38 35 LEU B CA 1
ATOM 791 C C . LEU B 1 35 ? -2.912 -14.266 -4.043 1 97.38 35 LEU B C 1
ATOM 793 O O . LEU B 1 35 ? -3.219 -15.195 -4.797 1 97.38 35 LEU B O 1
ATOM 797 N N . CYS B 1 36 ? -1.968 -13.367 -4.285 1 98 36 CYS B N 1
ATOM 798 C CA . CYS B 1 36 ? -1.465 -13.312 -5.652 1 98 36 CYS B CA 1
ATOM 799 C C . CYS B 1 36 ? 0.006 -13.711 -5.711 1 98 36 CYS B C 1
ATOM 801 O O . CYS B 1 36 ? 0.669 -13.5 -6.727 1 98 36 CYS B O 1
ATOM 803 N N . ASP B 1 37 ? 0.461 -14.156 -4.574 1 95.69 37 ASP B N 1
ATOM 804 C CA . ASP B 1 37 ? 1.865 -14.555 -4.523 1 95.69 37 ASP B CA 1
ATOM 805 C C . ASP B 1 37 ? 2.77 -13.445 -5.059 1 95.69 37 ASP B C 1
ATOM 807 O O . ASP B 1 37 ? 3.57 -13.672 -5.969 1 95.69 37 ASP B O 1
ATOM 811 N N . ALA B 1 38 ? 2.566 -12.359 -4.566 1 95.81 38 ALA B N 1
ATOM 812 C CA . ALA B 1 38 ? 3.291 -11.172 -5.008 1 95.81 38 ALA B CA 1
ATOM 813 C C . ALA B 1 38 ? 4.172 -10.617 -3.893 1 95.81 38 ALA B C 1
ATOM 815 O O . ALA B 1 38 ? 3.928 -10.883 -2.713 1 95.81 38 ALA B O 1
ATOM 816 N N . ASP B 1 39 ? 5.227 -9.977 -4.273 1 95.06 39 ASP B N 1
ATOM 817 C CA . ASP B 1 39 ? 6.02 -9.188 -3.338 1 95.06 39 ASP B CA 1
ATOM 818 C C . ASP B 1 39 ? 5.5 -7.754 -3.254 1 95.06 39 ASP B C 1
ATOM 820 O O . ASP B 1 39 ? 5.348 -7.082 -4.277 1 95.06 39 ASP B O 1
ATOM 824 N N . VAL B 1 40 ? 5.176 -7.363 -2.053 1 96.12 40 VAL B N 1
ATOM 825 C CA . VAL B 1 40 ? 4.609 -6.035 -1.844 1 96.12 40 VAL B CA 1
ATOM 826 C C . VAL B 1 40 ? 5.344 -5.336 -0.702 1 96.12 40 VAL B C 1
ATOM 828 O O . VAL B 1 40 ? 5.625 -5.945 0.331 1 96.12 40 VAL B O 1
ATOM 831 N N . ALA B 1 41 ? 5.691 -4.125 -0.909 1 95.31 41 ALA B N 1
ATOM 832 C CA . ALA B 1 41 ? 6.215 -3.258 0.143 1 95.31 41 ALA B CA 1
ATOM 833 C C . ALA B 1 41 ? 5.48 -1.922 0.171 1 95.31 41 ALA B C 1
ATOM 835 O O . ALA B 1 41 ? 5.176 -1.352 -0.88 1 95.31 41 ALA B O 1
ATOM 836 N N . VAL B 1 42 ? 5.141 -1.446 1.344 1 95.94 42 VAL B N 1
ATOM 837 C CA . VAL B 1 42 ? 4.488 -0.157 1.552 1 95.94 42 VAL B CA 1
ATOM 838 C C . VAL B 1 42 ? 5.324 0.695 2.506 1 95.94 42 VAL B C 1
ATOM 840 O O . VAL B 1 42 ? 5.652 0.26 3.611 1 95.94 42 VAL B O 1
ATOM 843 N N . LEU B 1 43 ? 5.66 1.823 2.057 1 94.44 43 LEU B N 1
ATOM 844 C CA . LEU B 1 43 ? 6.375 2.805 2.865 1 94.44 43 LEU B CA 1
ATOM 845 C C . LEU B 1 43 ? 5.492 4.016 3.154 1 94.44 43 LEU B C 1
ATOM 847 O O . LEU B 1 43 ? 4.871 4.566 2.244 1 94.44 43 LEU B O 1
ATOM 851 N N . MET B 1 44 ? 5.395 4.402 4.43 1 95.56 44 MET B N 1
ATOM 852 C CA . MET B 1 44 ? 4.531 5.504 4.836 1 95.56 44 MET B CA 1
ATOM 853 C C . MET B 1 44 ? 5.254 6.434 5.805 1 95.56 44 MET B C 1
ATOM 855 O O . MET B 1 44 ? 5.969 5.973 6.695 1 95.56 44 MET B O 1
ATOM 859 N N . CYS B 1 45 ? 5.156 7.676 5.57 1 95.06 45 CYS B N 1
ATOM 860 C CA . CYS B 1 45 ? 5.676 8.711 6.457 1 95.06 45 CYS B CA 1
ATOM 861 C C . CYS B 1 45 ? 4.609 9.75 6.766 1 95.06 45 CYS B C 1
ATOM 863 O O . CYS B 1 45 ? 4.129 10.438 5.863 1 95.06 45 CYS B O 1
ATOM 865 N N . ASN B 1 46 ? 4.289 9.836 7.984 1 94.19 46 ASN B N 1
ATOM 866 C CA . ASN B 1 46 ? 3.217 10.766 8.336 1 94.19 46 ASN B CA 1
ATOM 867 C C . ASN B 1 46 ? 3.736 12.195 8.469 1 94.19 46 ASN B C 1
ATOM 869 O O . ASN B 1 46 ? 4.914 12.453 8.227 1 94.19 46 ASN B O 1
ATOM 873 N N . ALA B 1 47 ? 2.83 13.055 8.859 1 90.12 47 ALA B N 1
ATOM 874 C CA . ALA B 1 47 ? 3.158 14.477 8.938 1 90.12 47 ALA B CA 1
ATOM 875 C C . ALA B 1 47 ? 4.215 14.742 10.008 1 90.12 47 ALA B C 1
ATOM 877 O O . ALA B 1 47 ? 5 15.688 9.891 1 90.12 47 ALA B O 1
ATOM 878 N N . ASP B 1 48 ? 4.258 13.898 11 1 90.31 48 ASP B N 1
ATOM 879 C CA . ASP B 1 48 ? 5.238 14.047 12.07 1 90.31 48 ASP B CA 1
ATOM 880 C C . ASP B 1 48 ? 6.582 13.445 11.672 1 90.31 48 ASP B C 1
ATOM 882 O O . ASP B 1 48 ? 7.512 13.398 12.477 1 90.31 48 ASP B O 1
ATOM 886 N N . LYS B 1 49 ? 6.672 12.922 10.508 1 87.88 49 LYS B N 1
ATOM 887 C CA . LYS B 1 49 ? 7.891 12.375 9.93 1 87.88 49 LYS B CA 1
ATOM 888 C C . LYS B 1 49 ? 8.211 11.008 10.516 1 87.88 49 LYS B C 1
ATOM 890 O O . LYS B 1 49 ? 9.367 10.57 10.508 1 87.88 49 LYS B O 1
ATOM 895 N N . ARG B 1 50 ? 7.191 10.469 11.156 1 91.88 50 ARG B N 1
ATOM 896 C CA . ARG B 1 50 ? 7.363 9.094 11.617 1 91.88 50 ARG B CA 1
ATOM 897 C C . ARG B 1 50 ? 7.195 8.102 10.469 1 91.88 50 ARG B C 1
ATOM 899 O O . ARG B 1 50 ? 6.223 8.18 9.719 1 91.88 50 ARG B O 1
ATOM 906 N N . LEU B 1 51 ? 8.141 7.152 10.43 1 91.88 51 LEU B N 1
ATOM 907 C CA . LEU B 1 51 ? 8.172 6.203 9.328 1 91.88 51 LEU B CA 1
ATOM 908 C C . LEU B 1 51 ? 7.516 4.887 9.719 1 91.88 51 LEU B C 1
ATOM 910 O O . LEU B 1 51 ? 7.742 4.379 10.82 1 91.88 51 LEU B O 1
ATOM 914 N N . SER B 1 52 ? 6.605 4.406 8.883 1 94.25 52 SER B N 1
ATOM 915 C CA . SER B 1 52 ? 6.039 3.064 8.961 1 94.25 52 SER B CA 1
ATOM 916 C C . SER B 1 52 ? 6.316 2.271 7.691 1 94.25 52 SER B C 1
ATOM 918 O O . SER B 1 52 ? 6.188 2.799 6.582 1 94.25 52 SER B O 1
ATOM 920 N N . VAL B 1 53 ? 6.727 1.023 7.926 1 92.88 53 VAL B N 1
ATOM 921 C CA . VAL B 1 53 ? 7.043 0.187 6.773 1 92.88 53 VAL B CA 1
ATOM 922 C C . VAL B 1 53 ? 6.355 -1.17 6.918 1 92.88 53 VAL B C 1
ATOM 924 O O . VAL B 1 53 ? 6.332 -1.748 8.008 1 92.88 53 VAL B O 1
ATOM 927 N N . TYR B 1 54 ? 5.77 -1.546 5.809 1 95.56 54 TYR B N 1
ATOM 928 C CA . TYR B 1 54 ? 5.312 -2.922 5.645 1 95.56 54 TYR B CA 1
ATOM 929 C C . TYR B 1 54 ? 5.988 -3.582 4.449 1 95.56 54 TYR B C 1
ATOM 931 O O . TYR B 1 54 ? 6.18 -2.947 3.41 1 95.56 54 TYR B O 1
ATOM 939 N N . SER B 1 55 ? 6.316 -4.906 4.59 1 95.56 55 SER B N 1
ATOM 940 C CA . SER B 1 55 ? 6.801 -5.656 3.436 1 95.56 55 SER B CA 1
ATOM 941 C C . SER B 1 55 ? 6.453 -7.137 3.553 1 95.56 55 SER B C 1
ATOM 943 O O . SER B 1 55 ? 6.523 -7.711 4.641 1 95.56 55 SER B O 1
ATOM 945 N N . SER B 1 56 ? 6.121 -7.75 2.451 1 95.5 56 SER B N 1
ATOM 946 C CA . SER B 1 56 ? 5.789 -9.172 2.414 1 95.5 56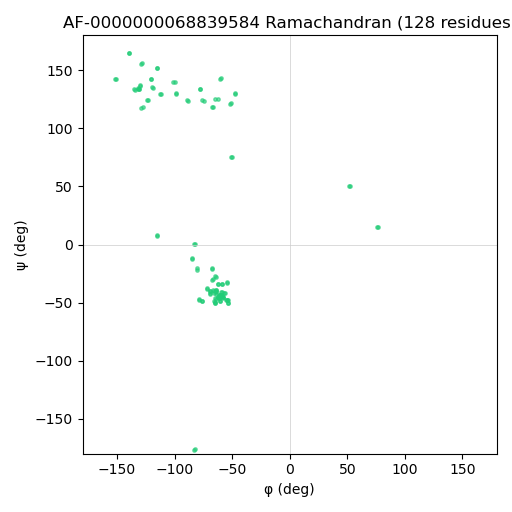 SER B CA 1
ATOM 947 C C . SER B 1 56 ? 7.047 -10.031 2.391 1 95.5 56 SER B C 1
ATOM 949 O O . SER B 1 56 ? 6.988 -11.234 2.65 1 95.5 56 SER B O 1
ATOM 951 N N . SER B 1 57 ? 8.07 -9.523 2.006 1 88.81 57 SER B N 1
ATOM 952 C CA . SER B 1 57 ? 9.398 -10.125 1.955 1 88.81 57 SER B CA 1
ATOM 953 C C . SER B 1 57 ? 10.477 -9.133 2.391 1 88.81 57 SER B C 1
ATOM 955 O O . SER B 1 57 ? 10.188 -7.949 2.588 1 88.81 57 SER B O 1
ATOM 957 N N . PRO B 1 58 ? 11.672 -9.656 2.689 1 82 58 PRO B N 1
ATOM 958 C CA . PRO B 1 58 ? 12.703 -8.68 3.049 1 82 58 PRO B CA 1
ATOM 959 C C . PRO B 1 58 ? 12.773 -7.508 2.068 1 82 58 PRO B C 1
ATOM 961 O O . PRO B 1 58 ? 12.781 -7.719 0.853 1 82 58 PRO B O 1
ATOM 964 N N . VAL B 1 59 ? 12.742 -6.344 2.637 1 75.31 59 VAL B N 1
ATOM 965 C CA . VAL B 1 59 ? 12.625 -5.109 1.872 1 75.31 59 VAL B CA 1
ATOM 966 C C . VAL B 1 59 ? 13.75 -5.023 0.849 1 75.31 59 VAL B C 1
ATOM 968 O O . VAL B 1 59 ? 13.547 -4.57 -0.279 1 75.31 59 VAL B O 1
ATOM 971 N N . ASP B 1 60 ? 14.883 -5.387 1.292 1 74.88 60 ASP B N 1
ATOM 972 C CA . ASP B 1 60 ? 16.031 -5.352 0.387 1 74.88 60 ASP B CA 1
ATOM 973 C C . ASP B 1 60 ? 15.742 -6.148 -0.886 1 74.88 60 ASP B C 1
ATOM 975 O O . ASP B 1 60 ? 16.203 -5.777 -1.97 1 74.88 60 ASP B O 1
ATOM 979 N N . HIS B 1 61 ? 14.977 -7.168 -0.746 1 77.94 61 HIS B N 1
ATOM 980 C CA . HIS B 1 61 ? 14.633 -7.98 -1.907 1 77.94 61 HIS B CA 1
ATOM 981 C C . HIS B 1 61 ? 13.711 -7.227 -2.859 1 77.94 61 HIS B C 1
ATOM 983 O O . HIS B 1 61 ? 13.844 -7.344 -4.078 1 77.94 61 HIS B O 1
ATOM 989 N N . VAL B 1 62 ? 12.797 -6.52 -2.271 1 74.69 62 VAL B N 1
ATOM 990 C CA . VAL B 1 62 ? 11.852 -5.758 -3.08 1 74.69 62 VAL B CA 1
ATOM 991 C C . VAL B 1 62 ? 12.57 -4.598 -3.764 1 74.69 62 VAL B C 1
ATOM 993 O O . VAL B 1 62 ? 12.352 -4.336 -4.949 1 74.69 62 VAL B O 1
ATOM 996 N N . LEU B 1 63 ? 13.43 -3.965 -3.004 1 74.12 63 LEU B N 1
ATOM 997 C CA . LEU B 1 63 ? 14.148 -2.807 -3.52 1 74.12 63 LEU B CA 1
ATOM 998 C C . LEU B 1 63 ? 15.125 -3.219 -4.617 1 74.12 63 LEU B C 1
ATOM 1000 O O . LEU B 1 63 ? 15.43 -2.426 -5.512 1 74.12 63 LEU B O 1
ATOM 1004 N N . GLU B 1 64 ? 15.633 -4.449 -4.496 1 74.5 64 GLU B N 1
ATOM 1005 C CA . GLU B 1 64 ? 16.578 -4.949 -5.5 1 74.5 64 GLU B CA 1
ATOM 1006 C C . GLU B 1 64 ? 15.883 -5.137 -6.852 1 74.5 64 GLU B C 1
ATOM 1008 O O . GLU B 1 64 ? 16.547 -5.176 -7.887 1 74.5 64 GLU B O 1
ATOM 1013 N N . LYS B 1 65 ? 14.703 -5.23 -6.773 1 69.5 65 LYS B N 1
ATOM 1014 C CA . LYS B 1 65 ? 13.953 -5.438 -8.016 1 69.5 65 LYS B CA 1
ATOM 1015 C C . LYS B 1 65 ? 13.664 -4.109 -8.703 1 69.5 65 LYS B C 1
ATOM 1017 O O . LYS B 1 65 ? 13.18 -4.086 -9.844 1 69.5 65 LYS B O 1
ATOM 1022 N N . PHE B 1 66 ? 13.945 -3.107 -7.898 1 59.66 66 PHE B N 1
ATOM 1023 C CA . PHE B 1 66 ? 13.781 -1.762 -8.438 1 59.66 66 PHE B CA 1
ATOM 1024 C C . PHE B 1 66 ? 15.125 -1.202 -8.898 1 59.66 66 PHE B C 1
ATOM 1026 O O . PHE B 1 66 ? 15.203 -0.532 -9.93 1 59.66 66 PHE B O 1
#

pLDDT: mean 90.77, std 11.96, range [37.0, 98.62]

InterPro domains:
  IPR002100 Transcription factor, MADS-box [PF00319] (7-53)
  IPR002100 Transcription factor, MADS-box [PR00404] (20-35)
  IPR002100 Transcription factor, MADS-box [PR00404] (35-56)
  IPR002100 Transcription factor, MADS-box [PS50066] (1-58)
  IPR002100 Transcription factor, MADS-box [SM00432] (1-57)
  IPR036879 Transcription factor, MADS-box superfamily [G3DSA:3.40.1810.10] (11-66)
  IPR036879 Transcription factor, MADS-box superfamily [SSF55455] (1-66)
  IPR050142 MADS-box/MEF2 Transcription Factor [PTHR48019] (1-65)